Protein AF-A0A959BLP8-F1 (afdb_monomer_lite)

Structure (mmCIF, N/CA/C/O backbone):
data_AF-A0A959BLP8-F1
#
_entry.id   AF-A0A959BLP8-F1
#
loop_
_atom_site.group_PDB
_atom_site.id
_atom_site.type_symbol
_atom_site.label_atom_id
_atom_site.label_alt_id
_atom_site.label_comp_id
_atom_site.label_asym_id
_atom_site.label_entity_id
_atom_site.label_seq_id
_atom_site.pdbx_PDB_ins_code
_atom_site.Cartn_x
_atom_site.Cartn_y
_atom_site.Cartn_z
_atom_site.occupancy
_atom_site.B_iso_or_equiv
_atom_site.auth_seq_id
_atom_site.auth_comp_id
_atom_site.auth_asym_id
_atom_site.auth_atom_id
_atom_site.pdbx_PDB_model_num
ATOM 1 N N . LEU A 1 1 ? 4.546 -15.112 -27.247 1.00 72.25 1 LEU A N 1
ATOM 2 C CA . LEU A 1 1 ? 5.898 -14.555 -27.513 1.00 72.25 1 LEU A CA 1
ATOM 3 C C . LEU A 1 1 ? 6.969 -15.627 -27.687 1.00 72.25 1 LEU A C 1
ATOM 5 O O . LEU A 1 1 ? 7.933 -15.376 -28.393 1.00 72.25 1 LEU A O 1
ATOM 9 N N . SER A 1 2 ? 6.783 -16.824 -27.127 1.00 78.75 2 SER A N 1
ATOM 10 C CA . SER A 1 2 ? 7.758 -17.925 -27.152 1.00 78.75 2 SER A CA 1
ATOM 11 C C . SER A 1 2 ? 8.193 -18.384 -28.553 1.00 78.75 2 SER A C 1
ATOM 13 O O . SER A 1 2 ? 9.291 -18.900 -28.700 1.00 78.75 2 SER A O 1
ATOM 15 N N . GLN A 1 3 ? 7.365 -18.157 -29.580 1.00 86.31 3 GLN A N 1
ATOM 16 C CA . GLN A 1 3 ? 7.670 -18.479 -30.982 1.00 86.31 3 GLN A CA 1
ATOM 17 C C . GLN A 1 3 ? 8.611 -17.480 -31.681 1.00 86.31 3 GLN A C 1
ATOM 19 O O . GLN A 1 3 ? 9.084 -17.761 -32.776 1.00 86.31 3 GLN A O 1
ATOM 24 N N . PHE A 1 4 ? 8.861 -16.309 -31.085 1.00 86.19 4 PHE A N 1
ATOM 25 C CA . PHE A 1 4 ? 9.734 -15.278 -31.651 1.00 86.19 4 PHE A CA 1
ATOM 26 C C . PHE A 1 4 ? 11.063 -15.253 -30.899 1.00 86.19 4 PHE A C 1
ATOM 28 O O . PHE A 1 4 ? 11.078 -15.216 -29.664 1.00 86.19 4 PHE A O 1
ATOM 35 N N . SER A 1 5 ? 12.190 -15.246 -31.616 1.00 88.19 5 SER A N 1
ATOM 36 C CA . SER A 1 5 ? 13.500 -15.075 -30.977 1.00 88.19 5 SER A CA 1
ATOM 37 C C . SER A 1 5 ? 13.689 -13.630 -30.497 1.00 88.19 5 SER A C 1
ATOM 39 O O . SER A 1 5 ? 13.039 -12.713 -30.997 1.00 88.19 5 SER A O 1
ATOM 41 N N . ASP A 1 6 ? 14.595 -13.399 -29.544 1.00 84.44 6 ASP A N 1
ATOM 42 C CA . ASP A 1 6 ? 14.908 -12.033 -29.082 1.00 84.44 6 ASP A CA 1
ATOM 43 C C . ASP A 1 6 ? 15.415 -11.164 -30.237 1.00 84.44 6 ASP A C 1
ATOM 45 O O . ASP A 1 6 ? 15.056 -9.996 -30.350 1.00 84.44 6 ASP A O 1
ATOM 49 N N . LYS A 1 7 ? 16.173 -11.768 -31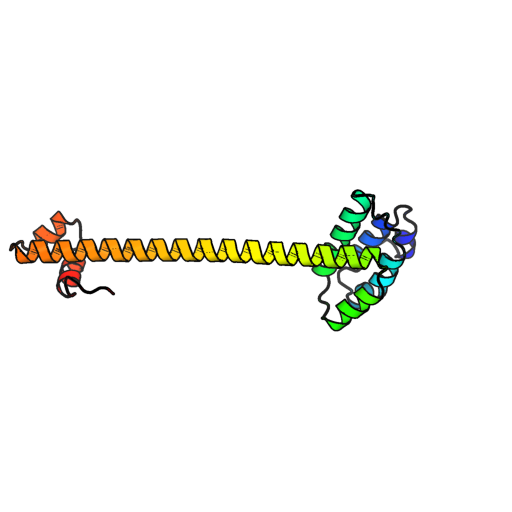.163 1.00 83.06 7 LYS A N 1
ATOM 50 C CA . LYS A 1 7 ? 16.620 -11.111 -32.395 1.00 83.06 7 LYS A CA 1
ATOM 51 C C . LYS A 1 7 ? 15.450 -10.713 -33.292 1.00 83.06 7 LYS A C 1
ATOM 53 O O . LYS A 1 7 ? 15.532 -9.680 -33.942 1.00 83.06 7 LYS A O 1
ATOM 58 N N . ASP A 1 8 ? 14.384 -11.509 -33.352 1.00 86.50 8 ASP A N 1
ATOM 59 C CA . ASP A 1 8 ? 13.203 -11.169 -34.153 1.00 86.50 8 ASP A CA 1
ATOM 60 C C . ASP A 1 8 ? 12.390 -10.047 -33.513 1.00 86.50 8 ASP A C 1
ATOM 62 O O . ASP A 1 8 ? 11.901 -9.173 -34.223 1.00 86.50 8 ASP A O 1
ATOM 66 N N . ILE A 1 9 ? 12.320 -10.018 -32.180 1.00 84.25 9 ILE A N 1
ATOM 67 C CA . ILE A 1 9 ? 11.688 -8.924 -31.438 1.00 84.25 9 ILE A CA 1
ATOM 68 C C . ILE A 1 9 ? 12.480 -7.619 -31.627 1.00 84.25 9 ILE A C 1
ATOM 70 O O . ILE A 1 9 ? 11.888 -6.583 -31.911 1.00 84.25 9 ILE A O 1
ATOM 74 N N . LEU A 1 10 ? 13.815 -7.664 -31.571 1.00 80.25 10 LEU A N 1
ATOM 75 C CA . LEU A 1 10 ? 14.685 -6.493 -31.764 1.00 80.25 10 LEU A CA 1
ATOM 76 C C . LEU A 1 10 ? 14.681 -5.924 -33.194 1.00 80.25 10 LEU A C 1
ATOM 78 O O . LEU A 1 10 ? 15.062 -4.774 -33.389 1.00 80.25 10 LEU A O 1
ATOM 82 N N . LYS A 1 11 ? 14.238 -6.688 -34.203 1.00 82.94 11 LYS A N 1
ATOM 83 C CA . LYS A 1 11 ? 14.064 -6.184 -35.582 1.00 82.94 11 LYS A CA 1
ATOM 84 C C . LYS A 1 11 ? 12.850 -5.262 -35.734 1.00 82.94 11 LYS A C 1
ATOM 86 O O . LYS A 1 11 ? 12.692 -4.636 -36.784 1.00 82.94 11 LYS A O 1
ATOM 91 N N . ILE A 1 12 ? 11.967 -5.197 -34.736 1.00 81.19 12 ILE A N 1
ATOM 92 C CA . ILE A 1 12 ? 10.803 -4.311 -34.764 1.00 81.19 12 ILE A CA 1
ATOM 93 C C . ILE A 1 12 ? 11.304 -2.862 -34.771 1.00 81.19 12 ILE A C 1
ATOM 95 O O . ILE A 1 12 ? 11.947 -2.414 -33.828 1.00 81.19 12 ILE A O 1
ATOM 99 N N . LYS A 1 13 ? 10.979 -2.114 -35.839 1.00 71.50 13 LYS A N 1
ATOM 100 C CA . LYS A 1 13 ? 11.417 -0.715 -36.030 1.00 71.50 13 LYS A CA 1
ATOM 101 C C . LYS A 1 13 ? 11.028 0.206 -34.872 1.00 71.50 13 LYS A C 1
ATOM 103 O O . LYS A 1 13 ? 11.706 1.192 -34.614 1.00 71.50 13 LYS A O 1
ATOM 108 N N . MET A 1 14 ? 9.933 -0.115 -34.189 1.00 72.31 14 MET A N 1
ATOM 109 C CA . MET A 1 14 ? 9.555 0.530 -32.939 1.00 72.31 14 MET A CA 1
ATOM 110 C C . MET A 1 14 ? 10.389 -0.075 -31.805 1.00 72.31 14 MET A C 1
ATOM 112 O O . MET A 1 14 ? 9.973 -1.057 -31.190 1.00 72.31 14 MET A O 1
ATOM 116 N N . SER A 1 15 ? 11.553 0.520 -31.536 1.00 67.88 15 SER A N 1
ATOM 117 C CA . SER A 1 15 ? 12.484 0.106 -30.471 1.00 67.88 15 SER A CA 1
ATOM 118 C C . SER A 1 15 ? 11.791 -0.051 -29.114 1.00 67.88 15 SER A C 1
ATOM 120 O O . SER A 1 15 ? 12.041 -1.009 -28.388 1.00 67.88 15 SER A O 1
ATOM 122 N N . PHE A 1 16 ? 10.825 0.820 -28.814 1.00 69.88 16 PHE A N 1
ATOM 123 C CA . PHE A 1 16 ? 9.921 0.669 -27.675 1.00 69.88 16 PHE A CA 1
ATOM 124 C C . PHE A 1 16 ? 9.195 -0.682 -27.681 1.00 69.88 16 PHE A C 1
ATOM 126 O O . PHE A 1 16 ? 9.307 -1.452 -26.725 1.00 69.88 16 PHE A O 1
ATOM 133 N N . LEU A 1 17 ? 8.407 -0.959 -28.721 1.00 74.56 17 LEU A N 1
ATOM 134 C CA . LEU A 1 17 ? 7.583 -2.162 -28.763 1.00 74.56 17 LEU A CA 1
ATOM 135 C C . LEU A 1 17 ? 8.465 -3.408 -28.642 1.00 74.56 17 LEU A C 1
ATOM 137 O O . LEU A 1 17 ? 8.111 -4.331 -27.914 1.00 74.56 17 LEU A O 1
ATOM 141 N N . ALA A 1 18 ? 9.645 -3.396 -29.266 1.00 79.00 18 ALA A N 1
ATOM 142 C CA . ALA A 1 18 ? 10.646 -4.438 -29.074 1.00 79.00 18 ALA A CA 1
ATOM 143 C C . ALA A 1 18 ? 11.000 -4.623 -27.587 1.00 79.00 18 ALA A C 1
ATOM 145 O O . ALA A 1 18 ? 10.917 -5.733 -27.064 1.00 79.00 18 ALA A O 1
ATOM 146 N N . ASN A 1 19 ? 11.313 -3.537 -26.880 1.00 76.44 19 ASN A N 1
ATOM 147 C CA . ASN A 1 19 ? 11.694 -3.563 -25.469 1.00 76.44 19 ASN A CA 1
ATOM 148 C C . ASN A 1 19 ? 10.579 -4.090 -24.550 1.00 76.44 19 ASN A C 1
ATOM 150 O O . ASN A 1 19 ? 10.841 -4.953 -23.713 1.00 76.44 19 ASN A O 1
ATOM 154 N N . VAL A 1 20 ? 9.325 -3.658 -24.722 1.00 77.31 20 VAL A N 1
ATOM 155 C CA . VAL A 1 20 ? 8.213 -4.192 -23.909 1.00 77.31 20 VAL A CA 1
ATOM 156 C C . VAL A 1 20 ? 7.922 -5.652 -24.223 1.00 77.31 20 VAL A C 1
ATOM 158 O O . VAL A 1 20 ? 7.656 -6.430 -23.309 1.00 77.31 20 VAL A O 1
ATOM 161 N N . LEU A 1 21 ? 8.016 -6.062 -25.486 1.00 84.31 21 LEU A N 1
ATOM 162 C CA . LEU A 1 21 ? 7.855 -7.466 -25.848 1.00 84.31 21 LEU A CA 1
ATOM 163 C C . LEU A 1 21 ? 8.977 -8.340 -25.270 1.00 84.31 21 LEU A C 1
ATOM 165 O O . LEU A 1 21 ? 8.698 -9.471 -24.877 1.00 84.31 21 LEU A O 1
ATOM 169 N N . LEU A 1 22 ? 10.207 -7.827 -25.155 1.00 82.69 22 LEU A N 1
ATOM 170 C CA . LEU A 1 22 ? 11.295 -8.514 -24.451 1.00 82.69 22 LEU A CA 1
ATOM 171 C C . LEU A 1 22 ? 11.006 -8.637 -22.950 1.00 82.69 22 LEU A C 1
ATOM 173 O O . LEU A 1 22 ? 11.116 -9.737 -22.410 1.00 82.69 22 LEU A O 1
ATOM 177 N N . LEU A 1 23 ? 10.564 -7.559 -22.292 1.00 82.00 23 LEU A N 1
ATOM 178 C CA . LEU A 1 23 ? 10.175 -7.600 -20.875 1.00 82.00 23 LEU A CA 1
ATOM 179 C C . LEU A 1 23 ? 9.015 -8.577 -20.625 1.00 82.00 23 LEU A C 1
ATOM 181 O O . LEU A 1 23 ? 9.020 -9.303 -19.637 1.00 82.00 23 LEU A O 1
ATOM 185 N N . LEU A 1 24 ? 8.024 -8.629 -21.521 1.00 83.62 24 LEU A N 1
ATOM 186 C CA . LEU A 1 24 ? 6.896 -9.564 -21.438 1.00 83.62 24 LEU A CA 1
ATOM 187 C C . LEU A 1 24 ? 7.324 -11.012 -21.675 1.00 83.62 24 LEU A C 1
ATOM 189 O O . LEU A 1 24 ? 6.853 -11.918 -20.990 1.00 83.62 24 LEU A O 1
ATOM 193 N N . LYS A 1 25 ? 8.201 -11.245 -22.657 1.00 87.81 25 LYS A N 1
ATOM 194 C CA . LYS A 1 25 ? 8.701 -12.584 -22.982 1.00 87.81 25 LYS A CA 1
ATOM 195 C C . LYS A 1 25 ? 9.484 -13.184 -21.815 1.00 87.81 25 LYS A C 1
ATOM 197 O O . LYS A 1 25 ? 9.339 -14.374 -21.550 1.00 87.81 25 LYS A O 1
ATOM 202 N N . HIS A 1 26 ? 10.266 -12.356 -21.130 1.00 86.56 26 HIS A N 1
ATOM 203 C CA . HIS A 1 26 ? 11.172 -12.764 -20.057 1.00 86.56 26 HIS A CA 1
ATOM 204 C C . HIS A 1 26 ? 10.672 -12.357 -18.669 1.00 86.56 26 HIS A C 1
ATOM 206 O O . HIS A 1 26 ? 11.457 -12.276 -17.733 1.00 86.56 26 HIS A O 1
ATOM 212 N N . ALA A 1 27 ? 9.363 -12.130 -18.512 1.00 81.62 27 ALA A N 1
ATOM 213 C CA . ALA A 1 27 ? 8.772 -11.616 -17.273 1.00 81.62 27 ALA A CA 1
ATOM 214 C C . ALA A 1 27 ? 9.046 -12.484 -16.029 1.00 81.62 27 ALA A C 1
ATOM 216 O O . ALA A 1 27 ? 8.957 -11.991 -14.912 1.00 81.62 27 ALA A O 1
ATOM 217 N N . TRP A 1 28 ? 9.378 -13.763 -16.227 1.00 83.25 28 TRP A N 1
ATOM 218 C CA . TRP A 1 28 ? 9.649 -14.738 -15.167 1.00 83.25 28 TRP A CA 1
ATOM 219 C C . TRP A 1 28 ? 11.139 -15.091 -15.026 1.00 83.25 28 TRP A C 1
ATOM 221 O O . TRP A 1 28 ? 11.484 -15.940 -14.209 1.00 83.25 28 TRP A O 1
ATOM 231 N N . ASP A 1 29 ? 12.019 -14.475 -15.822 1.00 85.56 29 ASP A N 1
ATOM 232 C CA . ASP A 1 29 ? 13.472 -14.670 -15.764 1.00 85.56 29 ASP A CA 1
ATOM 233 C C . ASP A 1 29 ? 14.139 -13.407 -15.208 1.00 85.56 29 ASP A C 1
ATOM 235 O O . ASP A 1 29 ? 14.566 -12.508 -15.934 1.00 85.56 29 ASP A O 1
ATOM 239 N N . GLU A 1 30 ? 14.219 -13.329 -13.882 1.00 78.12 30 GLU A N 1
ATOM 240 C CA . GLU A 1 30 ? 14.766 -12.166 -13.181 1.00 78.12 30 GLU A CA 1
ATOM 241 C C . GLU A 1 30 ? 16.246 -11.911 -13.521 1.00 78.12 30 GLU A C 1
ATOM 243 O O . GLU A 1 30 ? 16.674 -10.758 -13.619 1.00 78.12 30 GLU A O 1
ATOM 248 N N . SER A 1 31 ? 17.026 -12.970 -13.782 1.00 82.06 31 SER A N 1
ATOM 249 C CA . SER A 1 31 ? 18.433 -12.838 -14.182 1.00 82.06 31 SER A CA 1
ATOM 250 C C . SER A 1 31 ? 18.558 -12.193 -15.558 1.00 82.06 31 SER A C 1
ATOM 252 O O . SER A 1 31 ? 19.412 -11.324 -15.765 1.00 82.06 31 SER A O 1
ATOM 254 N N . TYR A 1 32 ? 17.696 -12.597 -16.494 1.00 84.00 32 TYR A N 1
ATOM 255 C CA . TYR A 1 32 ? 17.604 -11.965 -17.800 1.00 84.00 32 TYR A CA 1
ATOM 256 C C . TYR A 1 32 ? 17.161 -10.510 -17.670 1.00 84.00 32 TYR A C 1
ATOM 258 O O . TYR A 1 32 ? 17.807 -9.634 -18.238 1.00 84.00 32 TYR A O 1
ATOM 266 N N . LEU A 1 33 ? 16.097 -10.233 -16.912 1.00 80.50 33 LEU A N 1
ATOM 267 C CA . LEU A 1 33 ? 15.565 -8.879 -16.742 1.00 80.50 33 LEU A CA 1
ATOM 268 C C . LEU A 1 33 ? 16.626 -7.927 -16.183 1.00 80.50 33 LEU A C 1
ATOM 270 O O . LEU A 1 33 ? 16.832 -6.859 -16.755 1.00 80.50 33 LEU A O 1
ATOM 274 N N . PHE A 1 34 ? 17.364 -8.350 -15.155 1.00 77.50 34 PHE A N 1
ATOM 275 C CA . PHE A 1 34 ? 18.446 -7.565 -14.563 1.00 77.50 34 PHE A CA 1
ATOM 276 C C . PHE A 1 34 ? 19.561 -7.233 -15.568 1.00 77.50 34 PHE A C 1
ATOM 278 O O . PHE A 1 34 ? 19.984 -6.082 -15.681 1.00 77.50 34 PHE A O 1
ATOM 285 N N . LYS A 1 35 ? 20.026 -8.227 -16.339 1.00 76.94 35 LYS A N 1
ATOM 286 C CA . LYS A 1 35 ? 21.088 -8.039 -17.348 1.00 76.94 35 LYS A CA 1
ATOM 287 C C . LYS A 1 35 ? 20.627 -7.189 -18.526 1.00 76.94 35 LYS A C 1
ATOM 289 O O . LYS A 1 35 ? 21.389 -6.386 -19.061 1.00 76.94 35 LYS A O 1
ATOM 294 N N . THR A 1 36 ? 19.387 -7.393 -18.941 1.00 72.75 36 THR A N 1
ATOM 295 C CA . THR A 1 36 ? 18.842 -6.798 -20.154 1.00 72.75 36 THR A CA 1
ATOM 296 C C . THR A 1 36 ? 18.312 -5.393 -19.904 1.00 72.75 36 THR A C 1
ATOM 298 O O . THR A 1 36 ? 18.216 -4.621 -20.853 1.00 72.75 36 THR A O 1
ATOM 301 N N . VAL A 1 37 ? 18.051 -4.990 -18.655 1.00 71.38 37 VAL A N 1
ATOM 302 C CA . VAL A 1 37 ? 17.519 -3.651 -18.394 1.00 71.38 37 VAL A CA 1
ATOM 303 C C . VAL A 1 37 ? 18.464 -2.546 -18.838 1.00 71.38 37 VAL A C 1
ATOM 305 O O . VAL A 1 37 ? 18.034 -1.603 -19.497 1.00 71.38 37 VAL A O 1
ATOM 308 N N . SER A 1 38 ? 19.762 -2.684 -18.566 1.00 65.56 38 SER A N 1
ATOM 309 C CA . SER A 1 38 ? 20.745 -1.701 -19.021 1.00 65.56 38 SER A CA 1
ATOM 310 C C . SER A 1 38 ? 20.806 -1.642 -20.547 1.00 65.56 38 SER A C 1
ATOM 312 O O . SER A 1 38 ? 20.905 -0.555 -21.100 1.00 65.56 38 SER A O 1
ATOM 314 N N . LEU A 1 39 ? 20.659 -2.779 -21.237 1.00 67.31 39 LEU A N 1
ATOM 315 C CA . LEU A 1 39 ? 20.604 -2.835 -22.701 1.00 67.31 39 LEU A CA 1
ATOM 316 C C . LEU A 1 39 ? 19.335 -2.163 -23.247 1.00 67.31 39 LEU A C 1
ATOM 318 O O . LEU A 1 39 ? 19.435 -1.284 -24.102 1.00 67.31 39 LEU A O 1
ATOM 322 N N . ILE A 1 40 ? 18.167 -2.510 -22.699 1.00 69.56 40 ILE A N 1
ATOM 323 C CA . ILE A 1 40 ? 16.862 -1.942 -23.061 1.00 69.56 40 ILE A CA 1
ATOM 324 C C . ILE A 1 40 ? 16.904 -0.424 -22.934 1.00 69.56 40 ILE A C 1
ATOM 326 O O . ILE A 1 40 ? 16.601 0.276 -23.896 1.00 69.56 40 ILE A O 1
ATOM 330 N N . PHE A 1 41 ? 17.338 0.084 -21.781 1.00 68.75 41 PHE A N 1
ATOM 331 C CA . PHE A 1 41 ? 17.328 1.513 -21.490 1.00 68.75 41 PHE A CA 1
ATOM 332 C C . PHE A 1 41 ? 18.480 2.285 -22.148 1.00 68.75 41 PHE A C 1
ATOM 334 O O . PHE A 1 41 ? 18.289 3.447 -22.495 1.00 68.75 41 PHE A O 1
ATOM 341 N N . SER A 1 42 ? 19.641 1.665 -22.398 1.00 63.84 42 SER A N 1
ATOM 342 C CA . SER A 1 42 ? 20.752 2.325 -23.114 1.00 63.84 42 SER A CA 1
ATOM 343 C C . SER A 1 42 ? 20.413 2.681 -24.563 1.00 63.84 42 SER A C 1
ATOM 345 O O . SER A 1 42 ? 20.960 3.635 -25.104 1.00 63.84 42 SER A O 1
ATOM 347 N N . SER A 1 43 ? 19.493 1.935 -25.181 1.00 61.28 43 SER A N 1
ATOM 348 C CA . SER A 1 43 ? 19.046 2.163 -26.559 1.00 61.28 43 SER A CA 1
ATOM 349 C C . SER A 1 43 ? 17.980 3.258 -26.704 1.00 61.28 43 SER A C 1
ATOM 351 O O . SER A 1 43 ? 17.545 3.542 -27.820 1.00 61.28 43 SER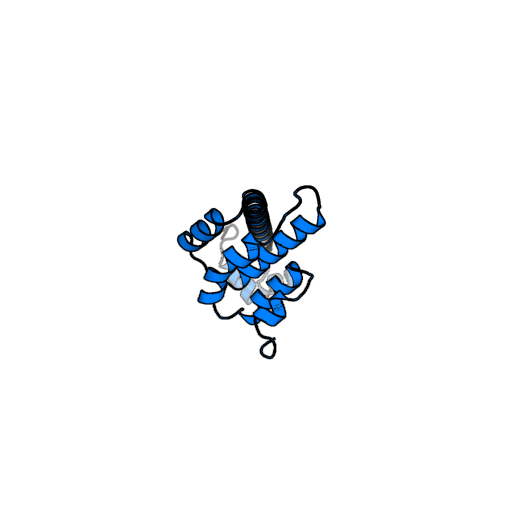 A O 1
ATOM 353 N N . ILE A 1 44 ? 17.525 3.854 -25.595 1.00 68.31 44 ILE A N 1
ATOM 354 C CA . ILE A 1 44 ? 16.429 4.827 -25.600 1.00 68.31 44 ILE A CA 1
ATOM 355 C C . ILE A 1 44 ? 16.998 6.240 -25.661 1.00 68.31 44 ILE A C 1
ATOM 357 O O . ILE A 1 44 ? 17.508 6.773 -24.674 1.00 68.31 44 ILE A O 1
ATOM 361 N N . GLU A 1 45 ? 16.837 6.878 -26.814 1.00 65.62 45 GLU A N 1
ATOM 362 C CA . GLU A 1 45 ? 17.011 8.320 -26.952 1.00 65.62 45 GLU A CA 1
ATOM 363 C C . GLU A 1 45 ? 15.743 9.022 -26.458 1.00 65.62 45 GLU A C 1
ATOM 365 O O . GLU A 1 45 ? 14.709 9.009 -27.120 1.00 65.62 45 GLU A O 1
ATOM 370 N N . VAL A 1 46 ? 15.803 9.608 -25.261 1.00 67.50 46 VAL A N 1
ATOM 371 C CA . VAL A 1 46 ? 14.674 10.357 -24.696 1.00 67.50 46 VAL A CA 1
ATOM 372 C C . VAL A 1 46 ? 14.799 11.827 -25.058 1.00 67.50 46 VAL A C 1
ATOM 374 O O . VAL A 1 46 ? 15.706 12.517 -24.578 1.00 67.50 46 VAL A O 1
ATOM 377 N N . ASN A 1 47 ? 13.839 12.355 -25.815 1.00 67.75 47 ASN A N 1
ATOM 378 C CA . ASN A 1 47 ? 13.686 13.795 -25.928 1.00 67.75 47 ASN A CA 1
ATOM 379 C C . ASN A 1 47 ? 12.948 14.325 -24.690 1.00 67.75 47 ASN A C 1
ATOM 381 O O . ASN A 1 47 ? 11.729 14.219 -24.585 1.00 67.75 47 ASN A O 1
ATOM 385 N N . LYS A 1 48 ? 13.676 14.960 -23.759 1.00 59.94 48 LYS A N 1
ATOM 386 C CA . LYS A 1 48 ? 13.110 15.504 -22.505 1.00 59.94 48 LYS A CA 1
ATOM 387 C C . LYS A 1 48 ? 11.913 16.453 -22.704 1.00 59.94 48 LYS A C 1
ATOM 389 O O . LYS A 1 48 ? 11.160 16.672 -21.759 1.00 59.94 48 LYS A O 1
ATOM 394 N N . LYS A 1 49 ? 11.748 17.052 -23.892 1.00 59.19 49 LYS A N 1
ATOM 395 C CA . LYS A 1 49 ? 10.649 17.984 -24.206 1.00 59.19 49 LYS A CA 1
ATOM 396 C C . LYS A 1 49 ? 9.412 17.297 -24.794 1.00 59.19 49 LYS A C 1
ATOM 398 O O . LYS A 1 49 ? 8.348 17.911 -24.814 1.00 59.19 49 LYS A O 1
ATOM 403 N N . ALA A 1 50 ? 9.530 16.057 -25.264 1.00 68.25 50 ALA A N 1
ATOM 404 C CA . ALA A 1 50 ? 8.407 15.290 -25.783 1.00 68.25 50 ALA A CA 1
ATOM 405 C C . ALA A 1 50 ? 7.686 14.582 -24.624 1.00 68.25 50 ALA A C 1
ATOM 407 O O . ALA A 1 50 ? 8.226 13.685 -23.979 1.00 68.25 50 ALA A O 1
ATOM 408 N N . VAL A 1 51 ? 6.449 15.001 -24.342 1.00 60.97 51 VAL A N 1
ATOM 409 C CA . VAL A 1 51 ? 5.625 14.438 -23.253 1.00 60.97 51 VAL A CA 1
ATOM 410 C C . VAL A 1 51 ? 5.352 12.941 -23.465 1.00 60.97 51 VAL A C 1
ATOM 412 O O . VAL A 1 51 ? 5.296 12.177 -22.502 1.00 60.97 51 VAL A O 1
ATOM 415 N N . GLU A 1 52 ? 5.221 12.517 -24.721 1.00 64.56 52 GLU A N 1
ATOM 416 C CA . GLU A 1 52 ? 4.962 11.127 -25.111 1.00 64.56 52 GLU A CA 1
ATOM 417 C C . GLU A 1 52 ? 6.132 10.200 -24.746 1.00 64.56 52 GLU A C 1
ATOM 419 O O . GLU A 1 52 ? 5.907 9.167 -24.110 1.00 64.56 52 GLU A O 1
ATOM 424 N N . ASP A 1 53 ? 7.373 10.614 -25.029 1.00 69.62 53 ASP A N 1
ATOM 425 C CA . ASP A 1 53 ? 8.588 9.856 -24.695 1.00 69.62 53 ASP A CA 1
ATOM 426 C C . ASP A 1 53 ? 8.721 9.651 -23.183 1.00 69.62 53 ASP A C 1
ATOM 428 O O . ASP A 1 53 ? 9.060 8.563 -22.713 1.00 69.62 53 ASP A O 1
ATOM 432 N N . ARG A 1 54 ? 8.398 10.688 -22.398 1.00 75.69 54 ARG A N 1
ATOM 433 C CA . ARG A 1 54 ? 8.437 10.615 -20.935 1.00 75.69 54 ARG A CA 1
ATOM 434 C C . ARG A 1 54 ? 7.409 9.628 -20.393 1.00 75.69 54 ARG A C 1
ATOM 436 O O . ARG A 1 54 ? 7.792 8.713 -19.669 1.00 75.69 54 ARG A O 1
ATOM 443 N N . ASN A 1 55 ? 6.128 9.797 -20.730 1.00 79.12 55 ASN A N 1
ATOM 444 C CA . ASN A 1 55 ? 5.048 8.933 -20.229 1.00 79.12 55 ASN A CA 1
ATOM 445 C C . ASN A 1 55 ? 5.325 7.458 -20.525 1.00 79.12 55 ASN A C 1
ATOM 447 O O . ASN A 1 55 ? 5.040 6.574 -19.716 1.00 79.12 55 ASN A O 1
ATOM 451 N N . PHE A 1 56 ? 5.905 7.205 -21.692 1.00 77.44 56 PHE A N 1
ATOM 452 C CA . PHE A 1 56 ? 6.277 5.877 -22.114 1.00 77.44 56 PHE A CA 1
ATOM 453 C C . PHE A 1 56 ? 7.387 5.268 -21.228 1.00 77.44 56 PHE A C 1
ATOM 455 O O . PHE A 1 56 ? 7.234 4.156 -20.710 1.00 77.44 56 PHE A O 1
ATOM 462 N N . VAL A 1 57 ? 8.471 6.007 -20.990 1.00 79.12 57 VAL A N 1
ATOM 463 C CA . VAL A 1 57 ? 9.550 5.576 -20.089 1.00 79.12 57 VAL A CA 1
ATOM 464 C C . VAL A 1 57 ? 9.028 5.348 -18.664 1.00 79.12 57 VAL A C 1
ATOM 466 O O . VAL A 1 57 ? 9.381 4.344 -18.042 1.00 79.12 57 VAL A O 1
ATOM 469 N N . GLU A 1 58 ? 8.149 6.223 -18.161 1.00 83.25 58 GLU A N 1
ATOM 470 C CA . GLU A 1 58 ? 7.500 6.042 -16.853 1.00 83.25 58 GLU A CA 1
ATOM 471 C C . GLU A 1 58 ? 6.738 4.708 -16.792 1.00 83.25 58 GLU A C 1
ATOM 473 O O . GLU A 1 58 ? 6.904 3.941 -15.842 1.00 83.25 58 GLU A O 1
ATOM 478 N N . ALA A 1 59 ? 5.944 4.387 -17.821 1.00 81.69 59 ALA A N 1
ATOM 479 C CA . ALA A 1 59 ? 5.177 3.143 -17.881 1.00 81.69 59 ALA A CA 1
ATOM 480 C C . ALA A 1 59 ? 6.074 1.894 -17.875 1.00 81.69 59 ALA A C 1
ATOM 482 O O . ALA A 1 59 ? 5.736 0.896 -17.232 1.00 81.69 59 ALA A O 1
ATOM 483 N N . MET A 1 60 ? 7.235 1.945 -18.535 1.00 79.88 60 MET A N 1
ATOM 484 C CA . MET A 1 60 ? 8.203 0.850 -18.473 1.00 79.88 60 MET A CA 1
ATOM 485 C C . MET A 1 60 ? 8.813 0.682 -17.091 1.00 79.88 60 MET A C 1
ATOM 487 O O . MET A 1 60 ? 8.905 -0.452 -16.633 1.00 79.88 60 MET A O 1
ATOM 491 N N . PHE A 1 61 ? 9.210 1.771 -16.423 1.00 82.19 61 PHE A N 1
ATOM 492 C CA . PHE A 1 61 ? 9.725 1.678 -15.056 1.00 82.19 61 PHE A CA 1
ATOM 493 C C . PHE A 1 61 ? 8.690 1.038 -14.136 1.00 82.19 61 PHE A C 1
ATOM 495 O O . PHE A 1 61 ? 9.021 0.109 -13.408 1.00 82.19 61 PHE A O 1
ATOM 502 N N . VAL A 1 62 ? 7.426 1.457 -14.227 1.00 82.88 62 VAL A N 1
ATOM 503 C CA . VAL A 1 62 ? 6.326 0.865 -13.448 1.00 82.88 62 VAL A CA 1
ATOM 504 C C . VAL A 1 62 ? 6.170 -0.622 -13.725 1.00 82.88 62 VAL A C 1
ATOM 506 O O . VAL A 1 62 ? 6.062 -1.414 -12.791 1.00 82.88 62 VAL A O 1
ATOM 509 N N . TYR A 1 63 ? 6.143 -1.007 -15.002 1.00 81.00 63 TYR A N 1
ATOM 510 C CA . TYR A 1 63 ? 6.006 -2.408 -15.375 1.00 81.00 63 TYR A CA 1
ATOM 511 C C . TYR A 1 63 ? 7.192 -3.232 -14.872 1.00 81.00 63 TYR A C 1
ATOM 513 O O . TYR A 1 63 ? 6.985 -4.277 -14.264 1.00 81.00 63 TYR A O 1
ATOM 521 N N . TYR A 1 64 ? 8.411 -2.727 -15.058 1.00 80.38 64 TYR A N 1
ATOM 522 C CA . TYR A 1 64 ? 9.642 -3.355 -14.600 1.00 80.38 64 TYR A CA 1
ATOM 523 C C . TYR A 1 64 ? 9.634 -3.555 -13.081 1.00 80.38 64 TYR A C 1
ATOM 525 O O . TYR A 1 64 ? 9.703 -4.692 -12.628 1.00 80.38 64 TYR A O 1
ATOM 533 N N . TYR A 1 65 ? 9.392 -2.497 -12.299 1.00 80.12 65 TYR A N 1
ATOM 534 C CA . TYR A 1 65 ? 9.266 -2.586 -10.839 1.00 80.12 65 TYR A CA 1
ATOM 535 C C . TYR A 1 65 ? 8.181 -3.567 -10.380 1.00 80.12 65 TYR A C 1
ATOM 537 O O . TYR A 1 65 ? 8.310 -4.154 -9.314 1.00 80.12 65 TYR A O 1
ATOM 545 N N . LYS A 1 66 ? 7.109 -3.758 -11.159 1.00 81.88 66 LYS A N 1
ATOM 546 C CA . LYS A 1 66 ? 6.035 -4.699 -10.818 1.00 81.88 66 LYS A CA 1
ATOM 547 C C . LYS A 1 66 ? 6.432 -6.163 -11.017 1.00 81.88 66 LYS A C 1
ATOM 549 O O . LYS A 1 66 ? 5.925 -7.017 -10.294 1.00 81.88 66 LYS A O 1
ATOM 554 N N . ILE A 1 67 ? 7.257 -6.462 -12.021 1.00 80.06 67 ILE A N 1
ATOM 555 C CA . ILE A 1 67 ? 7.634 -7.843 -12.368 1.00 80.06 67 ILE A CA 1
ATOM 556 C C . ILE A 1 67 ? 8.956 -8.288 -11.733 1.00 80.06 67 ILE A C 1
ATOM 558 O O . ILE A 1 67 ? 9.270 -9.472 -11.771 1.00 80.06 67 ILE A O 1
ATOM 562 N N . THR A 1 68 ? 9.725 -7.364 -11.155 1.00 80.06 68 THR A N 1
ATOM 563 C CA . THR A 1 68 ? 11.026 -7.644 -10.527 1.00 80.06 68 THR A CA 1
ATOM 564 C C . THR A 1 68 ? 11.005 -7.379 -9.030 1.00 80.06 68 THR A C 1
ATOM 566 O O . THR A 1 68 ? 10.300 -6.473 -8.593 1.00 80.06 68 THR A O 1
ATOM 569 N N . ASN A 1 69 ? 11.831 -8.085 -8.254 1.00 81.06 69 ASN A N 1
ATOM 570 C CA . ASN A 1 69 ? 11.935 -7.879 -6.809 1.00 81.06 69 ASN A CA 1
ATOM 571 C C . ASN A 1 69 ? 13.363 -7.491 -6.396 1.00 81.06 69 ASN A C 1
ATOM 573 O O . ASN A 1 69 ? 13.980 -8.132 -5.544 1.00 81.06 69 ASN A O 1
ATOM 577 N N . PHE A 1 70 ? 13.902 -6.440 -7.020 1.00 80.75 70 PHE A N 1
ATOM 578 C CA . PHE A 1 70 ? 15.268 -6.002 -6.743 1.00 80.75 70 PHE A CA 1
ATOM 579 C C . PHE A 1 70 ? 15.442 -5.461 -5.334 1.00 80.75 70 PHE A C 1
ATOM 581 O O . PHE A 1 70 ? 14.630 -4.683 -4.829 1.00 80.75 70 PHE A O 1
ATOM 588 N N . ASN A 1 71 ? 16.577 -5.811 -4.739 1.00 83.75 71 ASN A N 1
ATOM 589 C CA . ASN A 1 71 ? 17.049 -5.151 -3.534 1.00 83.75 71 ASN A CA 1
ATOM 590 C C . ASN A 1 71 ? 17.611 -3.749 -3.847 1.00 83.75 71 ASN A C 1
ATOM 592 O O . ASN A 1 71 ? 17.646 -3.281 -4.994 1.00 83.75 71 ASN A O 1
ATOM 596 N N . VAL A 1 72 ? 18.035 -3.055 -2.793 1.00 81.44 72 VAL A N 1
ATOM 597 C CA . VAL A 1 72 ? 18.545 -1.683 -2.882 1.00 81.44 72 VAL A CA 1
ATOM 598 C C . VAL A 1 72 ? 19.823 -1.631 -3.719 1.00 81.44 72 VAL A C 1
ATOM 600 O O . VAL A 1 72 ? 19.985 -0.724 -4.534 1.00 81.44 72 VAL A O 1
ATOM 603 N N . GLU A 1 73 ? 20.704 -2.618 -3.571 1.00 86.19 73 GLU A N 1
ATOM 604 C CA . GLU A 1 73 ? 21.984 -2.707 -4.272 1.00 86.19 73 GLU A CA 1
ATOM 605 C C . GLU A 1 73 ? 21.783 -2.876 -5.783 1.00 86.19 73 GLU A C 1
ATOM 607 O O . GLU A 1 73 ? 22.341 -2.116 -6.572 1.00 86.19 73 GLU A O 1
ATOM 612 N N . GLN A 1 74 ? 20.921 -3.809 -6.186 1.00 84.06 74 GLN A N 1
ATOM 613 C CA . GLN A 1 74 ? 20.546 -4.053 -7.579 1.00 84.06 74 GLN A CA 1
ATOM 614 C C . GLN A 1 74 ? 19.857 -2.834 -8.194 1.00 84.06 74 GLN A C 1
ATOM 616 O O . GLN A 1 74 ? 20.148 -2.457 -9.328 1.00 84.06 74 GLN A O 1
ATOM 621 N N . THR A 1 75 ? 18.972 -2.180 -7.437 1.00 82.50 75 THR A N 1
ATOM 622 C CA . THR A 1 75 ? 18.309 -0.950 -7.886 1.00 82.50 75 THR A CA 1
ATOM 623 C C . THR A 1 75 ? 19.328 0.164 -8.117 1.00 82.50 75 THR A C 1
ATOM 625 O O . THR A 1 75 ? 19.266 0.854 -9.133 1.00 82.50 75 THR A O 1
ATOM 628 N N . LYS A 1 76 ? 20.298 0.321 -7.210 1.00 84.81 76 LYS A N 1
ATOM 629 C CA . LYS A 1 76 ? 21.373 1.307 -7.342 1.00 84.81 76 LYS A CA 1
ATOM 630 C C . LYS A 1 76 ? 22.244 1.025 -8.567 1.00 84.81 76 LYS A C 1
ATOM 632 O O . LYS A 1 76 ? 22.486 1.939 -9.348 1.00 84.81 76 LYS A O 1
ATOM 637 N N . GLU A 1 77 ? 22.639 -0.230 -8.773 1.00 86.50 77 GLU A N 1
ATOM 638 C CA . GLU A 1 77 ? 23.434 -0.639 -9.935 1.00 86.50 77 GLU A CA 1
ATOM 639 C C . GLU A 1 77 ? 22.705 -0.345 -11.255 1.00 86.50 77 GLU A C 1
ATOM 641 O O . GLU A 1 77 ? 23.307 0.147 -12.210 1.00 86.50 77 GLU A O 1
ATOM 646 N N . ILE A 1 78 ? 21.396 -0.604 -11.315 1.00 83.44 78 ILE A N 1
ATOM 647 C CA . ILE A 1 78 ? 20.579 -0.260 -12.482 1.00 83.44 78 ILE A CA 1
ATOM 648 C C . ILE A 1 78 ? 20.564 1.255 -12.688 1.00 83.44 78 ILE A C 1
ATOM 650 O O . ILE A 1 78 ? 20.833 1.711 -13.797 1.00 83.44 78 ILE A O 1
ATOM 654 N N . MET A 1 79 ? 20.293 2.028 -11.633 1.00 83.25 79 MET A N 1
ATOM 655 C CA . MET A 1 79 ? 20.220 3.490 -11.698 1.00 83.25 79 MET A CA 1
ATOM 656 C C . MET A 1 79 ? 21.524 4.126 -12.186 1.00 83.25 79 MET A C 1
ATOM 658 O O . MET A 1 79 ? 21.473 5.065 -12.975 1.00 83.25 79 MET A O 1
ATOM 662 N N . GLU A 1 80 ? 22.679 3.602 -11.775 1.00 86.38 80 GLU A N 1
ATOM 663 C CA . GLU A 1 80 ? 23.999 4.082 -12.211 1.00 86.38 80 GLU A CA 1
ATOM 664 C C . GLU A 1 80 ? 24.273 3.814 -13.698 1.00 86.38 80 GLU A C 1
ATOM 666 O O . GLU A 1 80 ? 24.994 4.575 -14.341 1.00 86.38 80 GLU A O 1
ATOM 671 N N . LYS A 1 81 ? 23.672 2.762 -14.267 1.00 83.69 81 LYS A N 1
ATOM 672 C CA . LYS A 1 81 ? 23.806 2.406 -15.690 1.00 83.69 81 LYS A CA 1
ATOM 673 C C . LYS A 1 81 ? 22.826 3.149 -16.602 1.00 83.69 81 LYS A C 1
ATOM 675 O O . LYS A 1 81 ? 22.945 3.050 -17.823 1.00 83.69 81 LYS A O 1
ATOM 680 N N . LEU A 1 82 ? 21.846 3.861 -16.045 1.00 83.25 82 LEU A N 1
ATOM 681 C CA . LEU A 1 82 ? 20.901 4.667 -16.818 1.00 83.25 82 LEU A CA 1
ATOM 682 C C . LEU A 1 82 ? 21.533 5.994 -17.248 1.00 83.25 82 LEU A C 1
ATOM 684 O O . LEU A 1 82 ? 22.305 6.601 -16.506 1.00 83.25 82 LEU A O 1
ATOM 688 N N . SER A 1 83 ? 21.133 6.497 -18.416 1.00 82.88 83 SER A N 1
ATOM 689 C CA . SER A 1 83 ? 21.460 7.863 -18.834 1.00 82.88 83 SER A CA 1
ATOM 690 C C . SER A 1 83 ? 20.809 8.894 -17.900 1.00 82.88 83 SER A C 1
ATOM 692 O O . SER A 1 83 ? 19.753 8.635 -17.319 1.00 82.88 83 SER A O 1
ATOM 694 N N . GLU A 1 84 ? 21.399 10.087 -17.769 1.00 84.31 84 GLU A N 1
ATOM 695 C CA . GLU A 1 84 ? 20.857 11.139 -16.890 1.00 84.31 84 GLU A CA 1
ATOM 696 C C . GLU A 1 84 ? 19.360 11.446 -17.113 1.00 84.31 84 GLU A C 1
ATOM 698 O O . GLU A 1 84 ? 18.632 11.546 -16.122 1.00 84.31 84 GLU A O 1
ATOM 703 N N . PRO A 1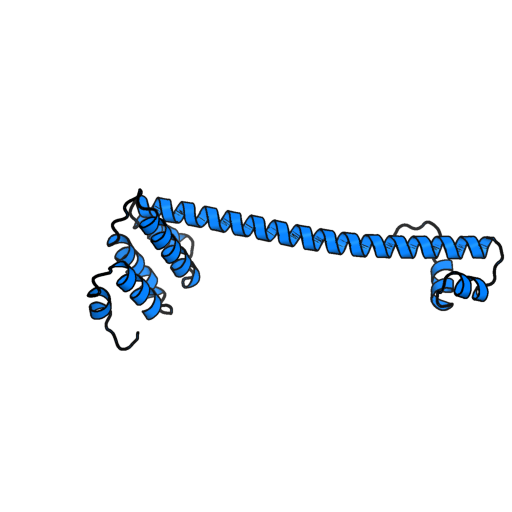 85 ? 18.843 11.552 -18.360 1.00 82.94 85 PRO A N 1
ATOM 704 C CA . PRO A 1 85 ? 17.410 11.748 -18.587 1.00 82.94 85 PRO A CA 1
ATOM 705 C C . PRO A 1 85 ? 16.547 10.637 -17.985 1.00 82.94 85 PRO A C 1
ATOM 707 O O . PRO A 1 85 ? 15.500 10.907 -17.401 1.00 82.94 85 PRO A O 1
ATOM 710 N N . LEU A 1 86 ? 16.990 9.386 -18.105 1.00 83.25 86 LEU A N 1
ATOM 711 C CA . LEU A 1 86 ? 16.265 8.230 -17.591 1.00 83.25 86 LEU A CA 1
ATOM 712 C C . LEU A 1 86 ? 16.335 8.149 -16.068 1.00 83.25 86 LEU A C 1
ATOM 714 O O . LEU A 1 86 ? 15.336 7.800 -15.445 1.00 83.25 86 LEU A O 1
ATOM 718 N N . GLN A 1 87 ? 17.463 8.526 -15.461 1.00 85.88 87 GLN A N 1
ATOM 719 C CA . GLN A 1 87 ? 17.575 8.620 -14.004 1.00 85.88 87 GLN A CA 1
ATOM 720 C C . GLN A 1 87 ? 16.603 9.654 -13.424 1.00 85.88 87 GLN A C 1
ATOM 722 O O . GLN A 1 87 ? 15.980 9.407 -12.394 1.00 85.88 87 GLN A O 1
ATOM 727 N N . GLU A 1 88 ? 16.466 10.811 -14.074 1.00 85.94 88 GLU A N 1
ATOM 728 C CA . GLU A 1 88 ? 15.543 11.873 -13.661 1.00 85.94 88 GLU A CA 1
ATOM 729 C C . GLU A 1 88 ? 14.079 11.412 -13.752 1.00 85.94 88 GLU A C 1
ATOM 731 O O . GLU A 1 88 ? 13.290 11.599 -12.818 1.00 85.94 88 GLU A O 1
ATOM 736 N N . ILE A 1 89 ? 13.723 10.731 -14.847 1.00 85.88 89 ILE A N 1
ATOM 737 C CA . ILE A 1 89 ? 12.390 10.145 -15.015 1.00 85.88 89 ILE A CA 1
ATOM 738 C C . ILE A 1 89 ? 12.150 9.055 -13.965 1.00 85.88 89 ILE A C 1
ATOM 740 O O . ILE A 1 89 ? 11.120 9.092 -13.299 1.00 85.88 89 ILE A O 1
ATOM 744 N N . ALA A 1 90 ? 13.094 8.138 -13.743 1.00 84.75 90 ALA A N 1
ATOM 745 C CA . ALA A 1 90 ? 12.967 7.075 -12.746 1.00 84.75 90 ALA A CA 1
ATOM 746 C C . ALA A 1 90 ? 12.765 7.629 -11.325 1.00 84.75 90 ALA A C 1
ATOM 748 O O . ALA A 1 90 ? 11.836 7.212 -10.634 1.00 84.75 90 ALA A O 1
ATOM 749 N N . LYS A 1 91 ? 13.575 8.619 -10.914 1.00 86.69 91 LYS A N 1
ATOM 750 C CA . LYS A 1 91 ? 13.455 9.288 -9.606 1.00 86.69 91 LYS A CA 1
ATOM 751 C C . LYS A 1 91 ? 12.100 9.974 -9.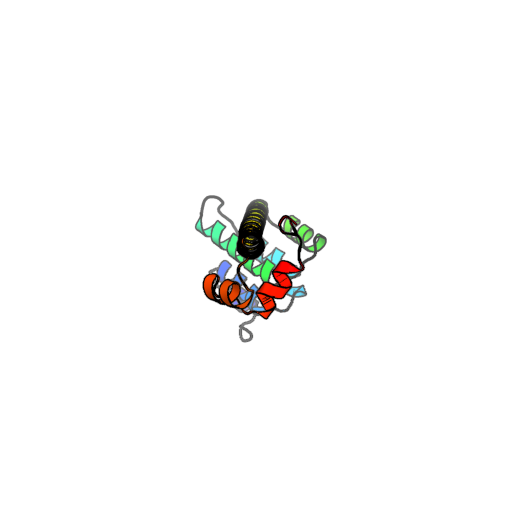445 1.00 86.69 91 LYS A C 1
ATOM 753 O O . LYS A 1 91 ? 11.384 9.695 -8.491 1.00 86.69 91 LYS A O 1
ATOM 758 N N . SER A 1 92 ? 11.706 10.804 -10.414 1.00 86.62 92 SER A N 1
ATOM 759 C CA . SER A 1 92 ? 10.417 11.510 -10.349 1.00 86.62 92 SER A CA 1
ATOM 760 C C . SER A 1 92 ? 9.215 10.559 -10.380 1.00 86.62 92 SER A C 1
ATOM 762 O O . SER A 1 92 ? 8.209 10.802 -9.712 1.00 86.62 92 SER A O 1
ATOM 764 N N . THR A 1 93 ? 9.329 9.447 -11.111 1.00 85.00 93 THR A N 1
ATOM 765 C CA . THR A 1 93 ? 8.330 8.373 -11.133 1.00 85.00 93 THR A CA 1
ATOM 766 C C . THR A 1 93 ? 8.202 7.743 -9.752 1.00 85.00 93 THR A C 1
ATOM 768 O O . THR A 1 93 ? 7.095 7.674 -9.219 1.00 85.00 93 THR A O 1
ATOM 771 N N . TYR A 1 94 ? 9.325 7.340 -9.150 1.00 83.31 94 TYR A N 1
ATOM 772 C CA . TYR A 1 94 ? 9.371 6.769 -7.806 1.00 83.31 94 TYR A CA 1
ATOM 773 C C . TYR A 1 94 ? 8.749 7.708 -6.765 1.00 83.31 94 TYR A C 1
ATOM 775 O O . TYR A 1 94 ? 7.835 7.300 -6.048 1.00 83.31 94 TYR A O 1
ATOM 783 N N . ASP A 1 95 ? 9.150 8.981 -6.749 1.00 84.94 95 ASP A N 1
ATOM 784 C CA . ASP A 1 95 ? 8.621 9.978 -5.814 1.00 84.94 95 ASP A CA 1
ATOM 785 C C . ASP A 1 95 ? 7.101 10.137 -5.955 1.00 84.94 95 ASP A C 1
ATOM 787 O O . ASP A 1 95 ? 6.376 10.163 -4.956 1.00 84.94 95 ASP A O 1
ATOM 791 N N . ARG A 1 96 ? 6.589 10.173 -7.195 1.00 85.19 96 ARG A N 1
ATOM 792 C CA . ARG A 1 96 ? 5.144 10.237 -7.459 1.00 85.19 96 ARG A CA 1
ATOM 793 C C . ARG A 1 96 ? 4.422 9.013 -6.896 1.00 85.19 96 ARG A C 1
ATOM 795 O O . ARG A 1 96 ? 3.375 9.172 -6.271 1.00 85.19 96 ARG A O 1
ATOM 802 N N . PHE A 1 97 ? 4.955 7.806 -7.089 1.00 83.19 97 PHE A N 1
ATOM 803 C CA . PHE A 1 97 ? 4.354 6.581 -6.548 1.00 83.19 97 PHE A CA 1
ATOM 804 C C . PHE A 1 97 ? 4.374 6.535 -5.025 1.00 83.19 97 PHE A C 1
ATOM 806 O O . PHE A 1 97 ? 3.351 6.203 -4.425 1.00 83.19 97 PHE A O 1
ATOM 813 N N . VAL A 1 98 ? 5.486 6.926 -4.401 1.00 84.00 98 VAL A N 1
ATOM 814 C CA . VAL A 1 98 ? 5.587 7.026 -2.940 1.00 84.00 98 VAL A CA 1
ATOM 815 C C . VAL A 1 98 ? 4.555 8.015 -2.406 1.00 84.00 98 VAL A C 1
ATOM 817 O O . VAL A 1 98 ? 3.806 7.679 -1.490 1.00 84.00 98 VAL A O 1
ATOM 820 N N . GLN A 1 99 ? 4.437 9.203 -3.004 1.00 87.00 99 GLN A N 1
ATOM 821 C CA . GLN A 1 99 ? 3.437 10.182 -2.576 1.00 87.00 99 GLN A CA 1
ATOM 822 C C . GLN A 1 99 ? 2.000 9.688 -2.759 1.00 87.00 99 GLN A C 1
ATOM 824 O O . GLN A 1 99 ? 1.176 9.874 -1.861 1.00 87.00 99 GLN A O 1
ATOM 829 N N . MET A 1 100 ? 1.687 9.039 -3.886 1.00 83.94 100 MET A N 1
ATOM 830 C CA . MET A 1 100 ? 0.366 8.441 -4.103 1.00 83.94 100 MET A CA 1
ATOM 831 C C . MET A 1 100 ? 0.061 7.371 -3.050 1.00 83.94 100 MET A C 1
ATOM 833 O O . MET A 1 100 ? -1.007 7.415 -2.441 1.00 83.94 100 MET A O 1
ATOM 837 N N . GLY A 1 101 ? 1.012 6.473 -2.776 1.00 86.62 101 GLY A N 1
ATOM 838 C CA . GLY A 1 101 ? 0.865 5.421 -1.770 1.00 86.62 101 GLY A CA 1
ATOM 839 C C . GLY A 1 101 ? 0.680 5.971 -0.354 1.00 86.62 101 GLY A C 1
ATOM 840 O O . GLY A 1 101 ? -0.209 5.521 0.368 1.00 86.62 101 GLY A O 1
ATOM 841 N N . LEU A 1 102 ? 1.455 6.991 0.033 1.00 90.06 102 LEU A N 1
ATOM 842 C CA . LEU A 1 102 ? 1.309 7.670 1.325 1.00 90.06 102 LEU A CA 1
ATOM 843 C C . LEU A 1 102 ? -0.055 8.355 1.454 1.00 90.06 102 LEU A C 1
ATOM 845 O O . LEU A 1 102 ? -0.728 8.201 2.474 1.00 90.06 102 LEU A O 1
ATOM 849 N N . LYS A 1 103 ? -0.491 9.076 0.414 1.00 92.12 103 LYS A N 1
ATOM 850 C CA . LYS A 1 103 ? -1.787 9.762 0.400 1.00 92.12 103 LYS A CA 1
ATOM 851 C C . LYS A 1 103 ? -2.943 8.772 0.503 1.00 92.12 103 LYS A C 1
ATOM 853 O O . LYS A 1 103 ? -3.838 8.966 1.322 1.00 92.12 103 LYS A O 1
ATOM 858 N N . GLU A 1 104 ? -2.917 7.707 -0.292 1.00 90.25 104 GLU A N 1
ATOM 859 C CA . GLU A 1 104 ? -3.950 6.672 -0.273 1.00 90.25 104 GLU A CA 1
ATOM 860 C C . GLU A 1 104 ? -3.972 5.929 1.071 1.00 90.25 104 GLU A C 1
ATOM 862 O O . GLU A 1 104 ? -5.041 5.715 1.648 1.00 90.25 104 GLU A O 1
ATOM 867 N N . GLY A 1 105 ? -2.798 5.591 1.612 1.00 93.19 105 GLY A N 1
ATOM 868 C CA . GLY A 1 105 ? -2.656 4.972 2.928 1.00 93.19 105 GLY A CA 1
ATOM 869 C C . GLY A 1 105 ? -3.215 5.848 4.050 1.00 93.19 105 GLY A C 1
ATOM 870 O O . GLY A 1 105 ? -4.002 5.371 4.870 1.00 93.19 105 GLY A O 1
ATOM 871 N N . MET A 1 106 ? -2.885 7.142 4.047 1.00 95.38 106 MET A N 1
ATOM 872 C CA . MET A 1 106 ? -3.393 8.113 5.019 1.00 95.38 106 MET A CA 1
ATOM 873 C C . MET A 1 106 ? -4.911 8.284 4.909 1.00 95.38 106 MET A C 1
ATOM 875 O O . MET A 1 106 ? -5.602 8.233 5.925 1.00 95.38 106 MET A O 1
ATOM 879 N N . GLN A 1 107 ? -5.451 8.429 3.695 1.00 94.25 107 GLN A N 1
ATOM 880 C CA . GLN A 1 107 ? -6.895 8.554 3.474 1.00 94.25 107 GLN A CA 1
ATOM 881 C C . GLN A 1 107 ? -7.653 7.317 3.966 1.00 94.25 107 GLN A C 1
ATOM 883 O O . GLN A 1 107 ? -8.615 7.448 4.725 1.00 94.25 107 GLN A O 1
ATOM 888 N N . LYS A 1 108 ? -7.196 6.114 3.597 1.00 92.19 108 LYS A N 1
ATOM 889 C CA . LYS A 1 108 ? -7.802 4.856 4.059 1.00 92.19 108 LYS A CA 1
ATOM 890 C C . LYS A 1 108 ? -7.704 4.705 5.575 1.00 92.19 108 LYS A C 1
ATOM 892 O O . LYS A 1 108 ? -8.664 4.262 6.204 1.00 92.19 108 LYS A O 1
ATOM 897 N N . GLY A 1 109 ? -6.561 5.060 6.161 1.00 95.69 109 GLY A N 1
ATOM 898 C CA . GLY A 1 109 ? -6.348 5.027 7.606 1.00 95.69 109 GLY A CA 1
ATOM 899 C C . GLY A 1 109 ? -7.298 5.967 8.346 1.00 95.69 109 GLY A C 1
ATOM 900 O O . GLY A 1 109 ? -7.979 5.542 9.278 1.00 95.69 109 GLY A O 1
ATOM 901 N N . MET A 1 110 ? -7.408 7.212 7.880 1.00 96.19 110 MET A N 1
ATOM 902 C CA . MET A 1 110 ? -8.280 8.227 8.468 1.00 96.19 110 MET A CA 1
ATOM 903 C C . MET A 1 110 ? -9.758 7.847 8.360 1.00 96.19 110 MET A C 1
ATOM 905 O O . MET A 1 110 ? -10.462 7.904 9.362 1.00 96.19 110 MET A O 1
ATOM 909 N N . GLN A 1 111 ? -10.226 7.399 7.190 1.00 95.00 111 GLN A N 1
ATOM 910 C CA . GLN A 1 111 ? -11.618 6.966 7.010 1.00 95.00 111 GLN A CA 1
ATOM 911 C C . GLN A 1 111 ? -11.973 5.799 7.935 1.00 95.00 111 GLN A C 1
ATOM 913 O O . GLN A 1 111 ? -12.966 5.862 8.656 1.00 95.00 111 GLN A O 1
ATOM 918 N N . LYS A 1 112 ? -11.130 4.756 7.975 1.00 93.44 112 LYS A N 1
ATOM 919 C CA . LYS A 1 112 ? -11.351 3.603 8.861 1.00 93.44 112 LYS A CA 1
ATOM 920 C C . LYS A 1 112 ? -11.316 3.998 10.336 1.00 93.44 112 LYS A C 1
ATOM 922 O O . LYS A 1 112 ? -12.106 3.478 11.120 1.00 93.44 112 LYS A O 1
ATOM 927 N N . GLY A 1 113 ? -10.397 4.883 10.718 1.00 96.31 113 GLY A N 1
ATOM 928 C CA . GLY A 1 113 ? -10.288 5.388 12.085 1.00 96.31 113 GLY A CA 1
ATOM 929 C C . GLY A 1 113 ? -11.520 6.191 12.496 1.00 96.31 113 GLY A C 1
ATOM 930 O O . GLY A 1 113 ? -12.097 5.928 13.548 1.00 96.31 113 GLY A O 1
ATOM 931 N N . MET A 1 114 ? -11.961 7.112 11.639 1.00 96.25 114 MET A N 1
ATOM 932 C CA . MET A 1 114 ? -13.128 7.956 11.880 1.00 96.25 114 MET A CA 1
ATOM 933 C C . MET A 1 114 ? -14.417 7.138 11.959 1.00 96.25 114 MET A C 1
ATOM 935 O O . MET A 1 114 ? -15.182 7.327 12.898 1.00 96.25 114 MET A O 1
ATOM 939 N N . GLN A 1 115 ? -14.631 6.192 11.041 1.00 95.25 115 GLN A N 1
ATOM 940 C CA . GLN A 1 115 ? -15.810 5.326 11.063 1.00 95.25 115 GLN A CA 1
ATOM 941 C C . GLN A 1 115 ? -15.881 4.514 12.363 1.00 95.25 115 GLN A C 1
ATOM 943 O O . GLN A 1 115 ? -16.878 4.580 13.077 1.00 95.25 115 GLN A O 1
ATOM 948 N N . LYS A 1 116 ? -14.793 3.821 12.727 1.00 93.56 116 LYS A N 1
ATOM 949 C CA . LYS A 1 116 ? -14.738 3.044 13.975 1.00 93.56 116 LYS A CA 1
ATOM 950 C C . LYS A 1 116 ? -14.911 3.918 15.214 1.00 93.56 116 LYS A C 1
ATOM 952 O O . LYS A 1 116 ? -15.515 3.483 16.189 1.00 93.56 116 LYS A O 1
ATOM 957 N N . GLY A 1 117 ? -14.340 5.122 15.203 1.00 95.38 117 GLY A N 1
ATOM 958 C CA . GLY A 1 117 ? -14.483 6.080 16.295 1.00 95.38 117 GLY A CA 1
ATOM 959 C C . GLY A 1 117 ? -15.924 6.561 16.448 1.00 95.38 117 GLY A C 1
ATOM 960 O O . GLY A 1 117 ? -16.435 6.603 17.563 1.00 95.38 117 GLY A O 1
ATOM 961 N N . MET A 1 118 ? -16.590 6.866 15.334 1.00 95.62 118 MET A N 1
ATOM 962 C CA . MET A 1 118 ? -17.975 7.329 15.313 1.00 95.62 118 MET A CA 1
ATOM 963 C C . MET A 1 118 ? -18.953 6.232 15.741 1.00 95.62 118 MET A C 1
ATOM 965 O O . MET A 1 118 ? -19.794 6.493 16.593 1.00 95.62 118 MET A O 1
ATOM 969 N N . GLU A 1 119 ? -18.807 5.008 15.225 1.00 94.94 119 GLU A N 1
ATOM 970 C CA . GLU A 1 119 ? -19.633 3.856 15.619 1.00 94.94 119 GLU A CA 1
ATOM 971 C C . GLU A 1 119 ? -19.521 3.586 17.127 1.00 94.94 119 GLU A C 1
ATOM 973 O O . GLU A 1 119 ? -20.530 3.565 17.829 1.00 94.94 119 GLU A O 1
ATOM 978 N N . LYS A 1 120 ? -18.291 3.493 17.656 1.00 93.44 120 LYS A N 1
ATOM 979 C CA . LYS A 1 120 ? -18.066 3.301 19.098 1.00 93.44 120 LYS A CA 1
ATOM 980 C C . LYS A 1 120 ? -18.592 4.463 19.935 1.00 93.44 120 LYS A C 1
ATOM 982 O O . LYS A 1 120 ? -19.115 4.246 21.023 1.00 93.44 120 LYS A O 1
ATOM 987 N N . GLY A 1 121 ? -18.418 5.695 19.462 1.00 93.75 121 GLY A N 1
ATOM 988 C CA . GLY A 1 121 ? -18.905 6.886 20.153 1.00 93.75 121 GLY A CA 1
ATOM 989 C C . GLY A 1 121 ? -20.431 6.921 20.234 1.00 93.75 121 GLY A C 1
ATOM 990 O O . GLY A 1 121 ? -20.976 7.236 21.289 1.00 93.75 121 GLY A O 1
ATOM 991 N N . MET A 1 122 ? -21.110 6.552 19.146 1.00 94.62 122 MET A N 1
ATOM 992 C CA . MET A 1 122 ? -22.568 6.482 19.083 1.00 94.62 122 MET A CA 1
ATOM 993 C C . MET A 1 122 ? -23.110 5.375 19.991 1.00 94.62 122 MET A C 1
ATOM 995 O O . MET A 1 122 ? -23.959 5.655 20.830 1.00 94.62 122 MET A O 1
ATOM 999 N N . GLU A 1 123 ? -22.541 4.168 19.928 1.00 92.50 123 GLU A N 1
ATOM 1000 C CA . GLU A 1 123 ? -22.932 3.047 20.794 1.00 92.50 123 GLU A CA 1
ATOM 1001 C C . GLU A 1 123 ? -22.751 3.381 22.286 1.00 92.50 123 GLU A C 1
ATOM 1003 O O . GLU A 1 123 ? -23.662 3.177 23.093 1.00 92.50 123 GLU A O 1
ATOM 1008 N N . LYS A 1 124 ? -21.605 3.973 22.660 1.00 91.06 124 LYS A N 1
ATOM 1009 C CA . LYS A 1 124 ? -21.369 4.446 24.034 1.00 91.06 124 LYS A CA 1
ATOM 1010 C C . LYS A 1 124 ? -22.385 5.515 24.448 1.00 91.06 124 LYS A C 1
ATOM 1012 O O . LYS A 1 124 ? -22.875 5.488 25.578 1.00 91.06 124 LYS A O 1
ATOM 1017 N N . GLY A 1 125 ? -22.709 6.448 23.553 1.00 92.31 125 GLY A N 1
ATOM 1018 C CA . GLY A 1 125 ? -23.690 7.505 23.797 1.00 92.31 125 GLY A CA 1
ATOM 1019 C C . GLY A 1 125 ? -25.105 6.967 24.021 1.00 92.31 125 GLY A C 1
ATOM 1020 O O . GLY A 1 125 ? -25.757 7.345 24.998 1.00 92.31 125 GLY A O 1
ATOM 1021 N N . ASP A 1 126 ? -25.552 6.050 23.166 1.00 92.50 126 ASP A N 1
ATOM 1022 C CA . ASP A 1 126 ? -26.881 5.438 23.238 1.00 92.50 126 ASP A CA 1
ATOM 1023 C C . ASP A 1 126 ? -27.024 4.559 24.483 1.00 92.50 126 ASP A C 1
ATOM 1025 O O . ASP A 1 126 ? -28.026 4.652 25.204 1.00 92.50 126 ASP A O 1
ATOM 1029 N N . ARG A 1 127 ? -25.984 3.785 24.822 1.00 91.94 127 ARG A N 1
ATOM 1030 C CA . ARG A 1 127 ? -25.958 3.008 26.066 1.00 91.94 127 ARG A CA 1
ATOM 1031 C C . ARG A 1 127 ? -25.987 3.907 27.298 1.00 91.94 127 ARG A C 1
ATOM 1033 O O . ARG A 1 127 ? -26.774 3.657 28.209 1.00 91.94 127 ARG A O 1
ATOM 1040 N N . ARG A 1 128 ? -25.190 4.984 27.325 1.00 92.31 128 ARG A N 1
ATOM 1041 C CA . ARG A 1 128 ? -25.196 5.961 28.429 1.00 92.31 128 ARG A CA 1
ATOM 1042 C C . ARG A 1 128 ? -26.576 6.591 28.597 1.00 92.31 128 ARG A C 1
ATOM 1044 O O . ARG A 1 128 ? -27.070 6.688 29.719 1.00 92.31 128 ARG A O 1
ATOM 1051 N N . ARG A 1 129 ? -27.218 7.000 27.497 1.00 93.12 129 ARG A N 1
ATOM 1052 C CA . ARG A 1 129 ? -28.566 7.585 27.527 1.00 93.12 129 ARG A CA 1
ATOM 1053 C C . ARG A 1 129 ? -29.591 6.591 28.073 1.00 93.12 129 ARG A C 1
ATOM 1055 O O . ARG A 1 129 ? -30.373 6.962 28.946 1.00 93.12 129 ARG A O 1
ATOM 1062 N N . SER A 1 130 ? -29.536 5.343 27.614 1.00 94.25 130 SER A N 1
ATOM 1063 C CA . SER A 1 130 ? -30.408 4.261 28.085 1.00 94.25 130 SER A CA 1
ATOM 1064 C C . SER A 1 130 ? -30.223 4.010 29.582 1.00 94.25 130 SER A C 1
ATOM 1066 O O . SER A 1 130 ? -31.198 3.998 30.330 1.00 94.25 130 SER A O 1
ATOM 1068 N N . ARG A 1 131 ? -28.970 3.928 30.051 1.00 94.94 131 ARG A N 1
ATOM 1069 C CA . ARG A 1 131 ? -28.634 3.756 31.471 1.00 94.94 131 ARG A CA 1
ATOM 1070 C C . ARG A 1 131 ? -29.205 4.875 32.339 1.00 94.94 131 ARG A C 1
ATOM 1072 O O . ARG A 1 131 ? -29.868 4.611 33.339 1.00 94.94 131 ARG A O 1
ATOM 1079 N N . ILE A 1 132 ? -28.977 6.129 31.945 1.00 95.31 132 ILE A N 1
ATOM 1080 C CA . ILE A 1 132 ? -29.487 7.299 32.671 1.00 95.31 132 ILE A CA 1
ATOM 1081 C C . ILE A 1 132 ? -31.020 7.277 32.717 1.00 95.31 132 ILE A C 1
ATOM 1083 O O . ILE A 1 132 ? -31.597 7.538 33.773 1.00 95.31 132 ILE A O 1
ATOM 1087 N N . GLY A 1 133 ? -31.676 6.950 31.599 1.00 95.81 133 GLY A N 1
ATOM 1088 C CA . GLY A 1 133 ? -33.132 6.820 31.518 1.00 95.81 133 GLY A CA 1
ATOM 1089 C C . GLY A 1 133 ? -33.679 5.775 32.490 1.00 95.81 133 GLY A C 1
ATOM 1090 O O . GLY A 1 133 ? -34.567 6.086 33.283 1.00 95.81 133 GLY A O 1
ATOM 1091 N N . VAL A 1 134 ? -33.087 4.577 32.488 1.00 97.44 134 VAL A N 1
ATOM 1092 C CA . VAL A 1 134 ? -33.447 3.470 33.385 1.00 97.44 134 VAL A CA 1
ATOM 1093 C C . VAL A 1 134 ? -33.329 3.877 34.859 1.00 97.44 134 VAL A C 1
ATOM 1095 O O . VAL A 1 134 ? -34.291 3.726 35.614 1.00 97.44 134 VAL A O 1
ATOM 1098 N N . HIS A 1 135 ? -32.195 4.456 35.272 1.00 96.62 135 HIS A N 1
ATOM 1099 C CA . HIS A 1 135 ? -32.001 4.908 36.658 1.00 96.62 135 HIS A CA 1
ATOM 1100 C C . HIS A 1 135 ? -32.977 6.021 37.050 1.00 96.62 135 HIS A C 1
ATOM 1102 O O . HIS A 1 135 ? -33.583 5.954 38.115 1.00 96.62 135 HIS A O 1
ATOM 1108 N N . ASN A 1 136 ? -33.188 7.016 36.183 1.00 96.81 136 ASN A N 1
ATOM 1109 C CA . ASN A 1 136 ? -34.115 8.120 36.452 1.00 96.81 136 ASN A CA 1
ATOM 1110 C C . ASN A 1 136 ? -35.557 7.639 36.662 1.00 96.81 136 ASN A C 1
ATOM 1112 O O . ASN A 1 136 ? -36.262 8.161 37.525 1.00 96.81 136 ASN A O 1
ATOM 1116 N N . LEU A 1 137 ? -36.021 6.678 35.860 1.00 97.06 137 LEU A N 1
ATOM 1117 C CA . LEU A 1 137 ? -37.364 6.120 36.017 1.00 97.06 137 LEU A CA 1
ATOM 1118 C C . LEU A 1 137 ? -37.451 5.246 37.271 1.00 97.06 137 LEU A C 1
ATOM 1120 O O . LEU A 1 137 ? -38.431 5.328 38.011 1.00 97.06 137 LEU A O 1
ATOM 1124 N N . ARG A 1 138 ? -36.400 4.480 37.579 1.00 96.75 138 ARG A N 1
ATOM 1125 C CA . ARG A 1 138 ? -36.371 3.673 38.799 1.00 96.75 138 ARG A CA 1
ATOM 1126 C C . ARG A 1 138 ? -36.397 4.528 40.067 1.00 96.75 138 ARG A C 1
ATOM 1128 O O . ARG A 1 138 ? -37.152 4.218 40.983 1.00 96.75 138 ARG A O 1
ATOM 1135 N N . GLU A 1 139 ? -35.638 5.621 40.098 1.00 95.69 139 GLU A N 1
ATOM 1136 C CA . GLU A 1 139 ? -35.633 6.606 41.193 1.00 95.69 139 GLU A CA 1
ATOM 1137 C C . GLU A 1 139 ? -37.004 7.270 41.396 1.00 95.69 139 GLU A C 1
ATOM 1139 O O . GLU A 1 139 ? -37.361 7.621 42.518 1.00 95.69 139 GLU A O 1
ATOM 1144 N N . LYS A 1 140 ? -37.799 7.407 40.327 1.00 96.75 140 LYS A N 1
ATOM 1145 C CA . LYS A 1 140 ? -39.180 7.914 40.383 1.00 96.75 140 LYS A CA 1
ATOM 1146 C C . LYS A 1 140 ? -40.209 6.872 40.841 1.00 96.75 140 LYS A C 1
ATOM 1148 O O . LYS A 1 140 ? -41.378 7.217 40.978 1.00 96.75 140 LYS A O 1
ATOM 1153 N N . GLY A 1 141 ? -39.791 5.631 41.090 1.00 95.94 141 GLY A N 1
ATOM 1154 C CA . GLY A 1 141 ? -40.644 4.569 41.626 1.00 95.94 141 GLY A CA 1
ATOM 1155 C C . GLY A 1 141 ? -41.322 3.682 40.581 1.00 95.94 141 GLY A C 1
ATOM 1156 O O . GLY A 1 141 ? -42.141 2.850 40.963 1.00 95.94 141 GLY A O 1
ATOM 1157 N N . PHE A 1 142 ? -40.982 3.807 39.294 1.00 97.56 142 PHE A N 1
ATOM 1158 C CA . PHE A 1 142 ? -41.550 2.937 38.259 1.00 97.56 142 PHE A CA 1
ATOM 1159 C C . PHE A 1 142 ? -41.057 1.475 38.419 1.00 97.56 142 PHE A C 1
ATOM 1161 O O . PHE A 1 142 ? -39.880 1.241 38.753 1.00 97.56 142 PHE A O 1
ATOM 1168 N N . PRO A 1 143 ? -41.933 0.469 38.216 1.00 97.25 143 PRO A N 1
ATOM 1169 C CA . PRO A 1 143 ? -41.542 -0.940 38.207 1.00 97.25 143 PRO A CA 1
ATOM 1170 C C . PRO A 1 143 ? -40.720 -1.283 36.955 1.00 97.25 143 PRO A C 1
ATOM 1172 O O . PRO A 1 143 ? -40.747 -0.567 35.956 1.00 97.25 143 PRO A O 1
ATOM 1175 N N . ILE A 1 144 ? -39.945 -2.370 37.017 1.00 96.50 144 ILE A N 1
ATOM 1176 C CA . ILE A 1 144 ? -38.978 -2.734 35.964 1.00 96.50 144 ILE A CA 1
ATOM 1177 C C . ILE A 1 144 ? -39.693 -3.018 34.638 1.00 96.50 144 ILE A C 1
ATOM 1179 O O . ILE A 1 144 ? -39.180 -2.671 33.579 1.00 96.50 144 ILE A O 1
ATOM 1183 N N . GLU A 1 145 ? -40.878 -3.613 34.709 1.00 97.19 145 GLU A N 1
ATOM 1184 C CA . GLU A 1 145 ? -41.719 -3.970 33.572 1.00 97.19 145 GLU A CA 1
ATOM 1185 C C . GLU A 1 145 ? -42.187 -2.720 32.809 1.00 97.19 145 GLU A C 1
ATOM 1187 O O . GLU A 1 145 ? -42.052 -2.667 31.590 1.00 97.19 145 GLU A O 1
ATOM 1192 N N . GLU A 1 146 ? -42.632 -1.678 33.522 1.00 97.06 146 GLU A N 1
ATOM 1193 C CA . GLU A 1 146 ? -43.034 -0.397 32.917 1.00 97.06 146 GLU A CA 1
ATOM 1194 C C . GLU A 1 146 ? -41.833 0.374 32.347 1.00 97.06 146 GLU A C 1
ATOM 1196 O O . GLU A 1 146 ? -41.948 1.037 31.320 1.00 97.06 146 GLU A O 1
ATOM 1201 N N . ILE A 1 147 ? -40.657 0.276 32.980 1.00 97.25 147 ILE A N 1
ATOM 1202 C CA . ILE A 1 147 ? -39.418 0.884 32.463 1.00 97.25 147 ILE A CA 1
ATOM 1203 C C . ILE A 1 147 ? -38.977 0.198 31.165 1.00 97.25 147 ILE A C 1
ATOM 1205 O O . ILE A 1 147 ? -38.572 0.875 30.220 1.00 97.25 147 ILE A O 1
ATOM 1209 N N . ALA A 1 148 ? -39.042 -1.135 31.129 1.00 97.25 148 ALA A N 1
ATOM 1210 C CA . ALA A 1 148 ? -38.728 -1.940 29.955 1.00 97.25 148 ALA A CA 1
ATOM 1211 C C . ALA A 1 148 ? -39.647 -1.587 28.779 1.00 97.25 148 ALA A C 1
ATOM 1213 O O . ALA A 1 148 ? -39.163 -1.362 27.672 1.00 97.25 148 ALA A O 1
ATOM 1214 N N . GLU A 1 149 ? -40.948 -1.456 29.038 1.00 96.94 149 GLU A N 1
ATOM 1215 C CA . GLU A 1 149 ? -41.926 -1.024 28.040 1.00 96.94 149 GLU A CA 1
ATOM 1216 C C . GLU A 1 149 ? -41.665 0.414 27.561 1.00 96.94 149 GLU A C 1
ATOM 1218 O O . GLU A 1 149 ? -41.550 0.648 26.361 1.00 96.94 149 GLU A O 1
ATOM 1223 N N . ALA A 1 150 ? -41.490 1.371 28.479 1.00 95.81 150 ALA A N 1
ATOM 1224 C CA . ALA A 1 150 ? -41.332 2.789 28.143 1.00 95.81 150 ALA A CA 1
ATOM 1225 C C . ALA A 1 150 ? -40.048 3.117 27.363 1.00 95.81 150 ALA A C 1
ATOM 1227 O O . ALA A 1 150 ? -40.005 4.113 26.639 1.00 95.81 150 ALA A O 1
ATOM 1228 N N . LEU A 1 151 ? -38.988 2.324 27.545 1.00 95.25 151 LEU A N 1
ATOM 1229 C CA . LEU A 1 151 ? -37.704 2.501 26.860 1.00 95.25 151 LEU A CA 1
ATOM 1230 C C . LEU A 1 151 ? -37.487 1.498 25.723 1.00 95.25 151 LEU A C 1
ATOM 1232 O O . LEU A 1 151 ? -36.422 1.520 25.112 1.00 95.25 151 LEU A O 1
ATOM 1236 N N . GLU A 1 152 ? -38.467 0.629 25.455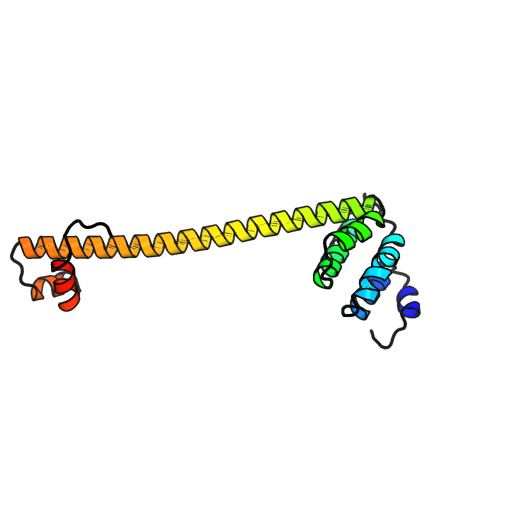 1.00 96.44 152 GLU A N 1
ATOM 1237 C CA . GLU A 1 152 ? -38.381 -0.449 24.462 1.00 96.44 152 GLU A CA 1
ATOM 1238 C C . GLU A 1 152 ? -37.144 -1.348 24.667 1.00 96.44 152 GLU A C 1
ATOM 1240 O O . GLU A 1 152 ? -36.496 -1.806 23.724 1.00 96.44 152 GLU A O 1
ATOM 1245 N N . LEU A 1 153 ? -36.803 -1.608 25.932 1.00 95.81 153 LEU A N 1
ATOM 1246 C CA . LEU A 1 153 ? -35.661 -2.429 26.322 1.00 95.81 153 LEU A CA 1
ATOM 1247 C C . LEU A 1 153 ? -36.129 -3.781 26.870 1.00 95.81 153 LEU A C 1
ATOM 1249 O O . LEU A 1 153 ? -37.111 -3.845 27.607 1.00 95.81 153 LEU A O 1
ATOM 1253 N N . PRO A 1 154 ? -35.397 -4.879 26.616 1.00 97.19 154 PRO A N 1
ATOM 1254 C CA . PRO A 1 154 ? -35.642 -6.134 27.314 1.00 97.19 154 PRO A CA 1
ATOM 1255 C C . PRO A 1 154 ? -35.489 -5.956 28.829 1.00 97.19 154 PRO A C 1
ATOM 1257 O O . PRO A 1 154 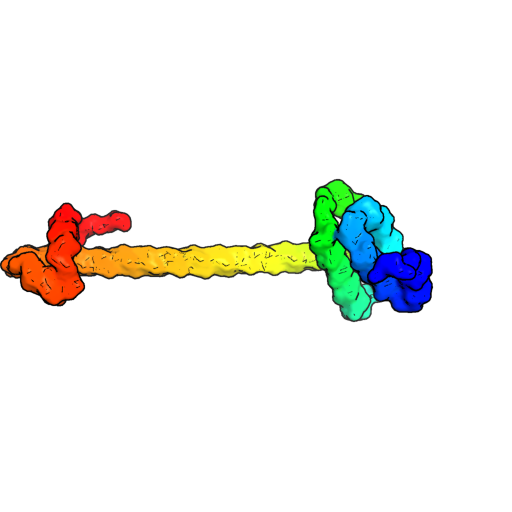? -34.545 -5.310 29.286 1.00 97.19 154 PRO A O 1
ATOM 1260 N N . ILE A 1 155 ? -36.340 -6.619 29.619 1.00 96.75 155 ILE A N 1
ATOM 1261 C CA . ILE A 1 155 ? -36.259 -6.609 31.094 1.00 96.75 155 ILE A CA 1
ATOM 1262 C C . ILE A 1 155 ? -34.843 -6.958 31.583 1.00 96.75 155 ILE A C 1
ATOM 1264 O O . ILE A 1 155 ? -34.329 -6.325 32.503 1.00 96.75 155 ILE A O 1
ATOM 1268 N N . ALA A 1 156 ? -34.186 -7.923 30.931 1.00 96.81 156 ALA A N 1
ATOM 1269 C CA . ALA A 1 156 ? -32.812 -8.309 31.245 1.00 96.81 156 ALA A CA 1
ATOM 1270 C C . ALA A 1 156 ? -31.804 -7.159 31.049 1.00 96.81 156 ALA A C 1
ATOM 1272 O O . ALA A 1 156 ? -30.898 -6.996 31.866 1.00 96.81 156 ALA A O 1
ATOM 1273 N N . GLU A 1 157 ? -31.968 -6.335 30.007 1.00 95.56 157 GLU A N 1
ATOM 1274 C CA . GLU A 1 157 ? -31.094 -5.179 29.771 1.00 95.56 157 GLU A CA 1
ATOM 1275 C C . GLU A 1 157 ? -31.373 -4.069 30.792 1.00 95.56 157 GLU A C 1
ATOM 1277 O O . GLU A 1 157 ? -30.437 -3.480 31.321 1.00 95.56 157 GLU A O 1
ATOM 1282 N N . VAL A 1 158 ? -32.637 -3.839 31.165 1.00 96.69 158 VAL A N 1
ATOM 1283 C CA . VAL A 1 158 ? -32.992 -2.897 32.243 1.00 96.69 158 VAL A CA 1
ATOM 1284 C C . VAL A 1 158 ? -32.353 -3.311 33.573 1.00 96.69 158 VAL A C 1
ATOM 1286 O O . VAL A 1 158 ? -31.729 -2.487 34.241 1.00 96.69 158 VAL A O 1
ATOM 1289 N N . GLN A 1 159 ? -32.453 -4.589 33.948 1.00 96.06 159 GLN A N 1
ATOM 1290 C CA . GLN A 1 159 ? -31.832 -5.125 35.166 1.00 96.06 159 GLN A CA 1
ATOM 1291 C C . GLN A 1 159 ? -30.310 -4.955 35.157 1.00 96.06 159 GLN A C 1
ATOM 1293 O O . GLN A 1 159 ? -29.721 -4.541 36.157 1.00 96.06 159 GLN A O 1
ATOM 1298 N N . LYS A 1 160 ? -29.676 -5.229 34.015 1.00 95.56 160 LYS A N 1
ATOM 1299 C CA . LYS A 1 160 ? -28.240 -5.038 33.823 1.00 95.56 160 LYS A CA 1
ATOM 1300 C C . LYS A 1 160 ? -27.844 -3.566 33.959 1.00 95.56 160 LYS A C 1
ATOM 1302 O O . LYS A 1 160 ? -26.952 -3.259 34.744 1.00 95.56 160 LYS A O 1
ATOM 1307 N N . LEU A 1 161 ? -28.539 -2.646 33.291 1.00 94.81 161 LEU A N 1
ATOM 1308 C CA . LEU A 1 161 ? -28.267 -1.206 33.375 1.00 94.81 161 LEU A CA 1
ATOM 1309 C C . LEU A 1 161 ? -28.464 -0.641 34.793 1.00 94.81 161 LEU A C 1
ATOM 1311 O O . LEU A 1 161 ? -27.749 0.281 35.178 1.00 94.81 161 LEU A O 1
ATOM 1315 N N . LEU A 1 162 ? -29.383 -1.205 35.586 1.00 94.75 162 LEU A N 1
ATOM 1316 C CA . LEU A 1 162 ? -29.556 -0.856 37.004 1.00 94.75 162 LEU A CA 1
ATOM 1317 C C . LEU A 1 162 ? -28.406 -1.340 37.895 1.00 94.75 162 LEU A C 1
ATOM 1319 O O . LEU A 1 162 ? -28.146 -0.724 38.926 1.00 94.75 162 LEU A O 1
ATOM 1323 N N . SER A 1 163 ? -27.731 -2.430 37.517 1.00 92.88 163 SER A N 1
ATOM 1324 C CA . SER A 1 163 ? -26.541 -2.919 38.228 1.00 92.88 163 SER A CA 1
ATOM 1325 C C . SER A 1 163 ? -25.281 -2.094 37.933 1.00 92.88 163 SER A C 1
ATOM 1327 O O . SER A 1 163 ? -24.324 -2.133 38.703 1.00 92.88 163 SER A O 1
ATOM 1329 N N . GLU A 1 164 ? -25.290 -1.324 36.841 1.00 92.19 164 GLU A N 1
ATOM 1330 C CA . GLU A 1 164 ? -24.222 -0.403 36.449 1.00 92.19 164 GLU A CA 1
ATOM 1331 C C . GLU A 1 164 ? -24.395 0.963 37.142 1.00 92.19 164 GLU A C 1
ATOM 1333 O O . GLU A 1 164 ? -25.516 1.432 37.355 1.00 92.19 164 GLU A O 1
ATOM 1338 N N . ASN A 1 165 ? -23.294 1.655 37.456 1.00 89.12 165 ASN A N 1
ATOM 1339 C CA . ASN A 1 165 ? -23.355 3.008 38.011 1.00 89.12 165 ASN A CA 1
ATOM 1340 C C . ASN A 1 165 ? -23.942 3.993 36.982 1.00 89.12 165 ASN A C 1
ATOM 1342 O O . ASN A 1 165 ? -23.517 4.047 35.824 1.00 89.12 165 ASN A O 1
ATOM 1346 N N . LYS A 1 166 ? -24.894 4.823 37.422 1.00 88.56 166 LYS A N 1
ATOM 1347 C CA . LYS A 1 166 ? -25.640 5.785 36.596 1.00 88.56 166 LYS A CA 1
ATOM 1348 C C . LYS A 1 166 ? -24.745 6.711 35.763 1.00 88.56 166 LYS A C 1
ATOM 1350 O O . LYS A 1 166 ? -25.119 7.064 34.644 1.00 88.56 166 LYS A O 1
ATOM 1355 N N . TYR A 1 167 ? -23.581 7.090 36.292 1.00 85.06 167 TYR A N 1
ATOM 1356 C CA . TYR A 1 167 ? -22.661 8.041 35.659 1.00 85.06 167 TYR A CA 1
ATOM 1357 C C . TYR A 1 167 ? -21.306 7.450 35.259 1.00 85.06 167 TYR A C 1
ATOM 1359 O O . TYR A 1 167 ? -20.430 8.223 34.879 1.00 85.06 167 TYR A O 1
ATOM 1367 N N . ASP A 1 168 ? -21.122 6.127 35.307 1.00 77.12 168 ASP A N 1
ATOM 1368 C CA . ASP A 1 168 ? -19.849 5.546 34.867 1.00 77.12 168 ASP A CA 1
ATOM 1369 C C . ASP A 1 168 ? -19.634 5.784 33.367 1.00 77.12 168 ASP A C 1
ATOM 1371 O O . ASP A 1 168 ? -20.464 5.431 32.519 1.00 77.12 168 ASP A O 1
ATOM 1375 N N . GLU A 1 169 ? -18.492 6.387 33.054 1.00 61.31 169 GLU A N 1
ATOM 1376 C CA . GLU A 1 169 ? -17.957 6.502 31.705 1.00 61.31 169 GLU A CA 1
ATOM 1377 C C . GLU A 1 169 ? -17.011 5.310 31.491 1.00 61.31 169 GLU A C 1
ATOM 1379 O O . GLU A 1 169 ? -15.863 5.348 31.924 1.00 61.31 169 GLU A O 1
ATOM 1384 N N . GLU A 1 170 ? -17.503 4.219 30.889 1.00 58.12 170 GLU A N 1
ATOM 1385 C CA . GLU A 1 170 ? -16.621 3.168 30.338 1.00 58.12 170 GLU A CA 1
ATOM 1386 C C . GLU A 1 170 ? -15.700 3.731 29.245 1.00 58.12 170 GLU A C 1
ATOM 1388 O O . GLU A 1 170 ? -16.177 4.538 28.406 1.00 58.12 170 GLU A O 1
#

pLDDT: mean 84.97, std 9.9, range [58.12, 97.56]

Radius of gyration: 32.39 Å; chains: 1; bounding box: 67×36×78 Å

Secondary structure (DSSP, 8-state):
-TTS-HHHHHT-S-HHHHHHHHHHHTTT-HHHHHHHHHHHHHT----TT-HHHHHHHHHHHHHHHHH----HHHHHHHHHHS-HHHHHHHHHHHHHHHHHHHHHHHHHHHHHHHHHHHHHHHHHHHHHHHHHHHHHHHHTT--HHHHHHHTT--HHHHHHHHHS-TT---

Sequence (170 aa):
LSQFSDKDILKIKMSFLANVLLLLKHAWDESYLFKTVSLIFSSIEVNKKAVEDRNFVEAMFVYYYKITNFNVEQTKEIMEKLSEPLQEIAKSTYDRFVQMGLKEGMQKGMQKGMQKGMEKGMEKGDRRRSRIGVHNLREKGFPIEEIAEALELPIAEVQKLLSENKYDEE

Foldseek 3Di:
DVVADLVRLCPPPPLLSSLVVLCVVCLPPQVCLLVCLLVSQVPDDADLPDPVSLVSLLVVLVSSVVSYDDDPVSVVVSLVSHDPSSNVSNVVSVVVVVVVVVVVVVVVVVVVVVVVVVVVVVVLVVLLVLLLQLVVVVVVPDDLVVSCVVSVHDSVSSVVSVVDDNPDRD